Protein AF-A0AAW9QBP2-F1 (afdb_monomer_lite)

Foldseek 3Di:
DKDPLLVQLQVQLVVCCVVCVVDQLQVSNCVSCVPVFQPAIDQQDPPDLDGGCCQLLHPNVVSLCSHQPVVDDNDCCSNHDLVPDPDPVSVVVVVVSVVSVV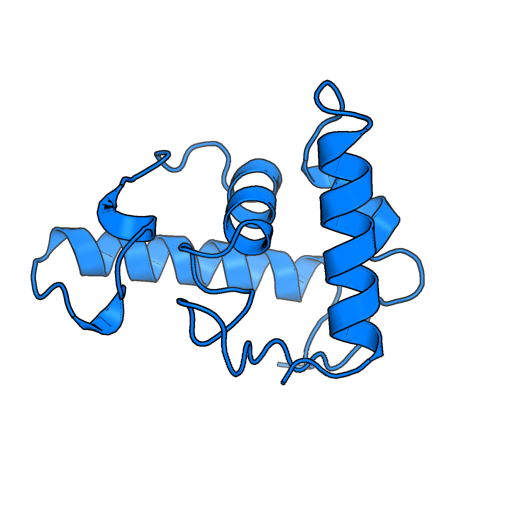SVCVVRVHDDD

Sequence (113 aa):
MADPIAQKIIDTALALRASHAGVPAIDVLDLAMQGHHGAHLNTDAYGKPWADWLDPPSPFARLLRDALAPHLPDDPYLTGDLWQVSATGTRLLLDDWDDVVRAFAARYRLWTL

Organism: NCBI:txid3119538

pLDDT: mean 82.46, std 15.13, range [46.97, 96.69]

Radius of gyration: 13.63 Å; chains: 1; bounding box: 38×32×30 Å

Structure (mmCIF, N/CA/C/O backbone):
data_AF-A0AAW9QBP2-F1
#
_entry.id   AF-A0AAW9QBP2-F1
#
loop_
_atom_site.group_PDB
_atom_site.id
_atom_site.type_symbol
_atom_site.label_atom_id
_atom_site.label_alt_id
_atom_site.label_comp_id
_atom_site.label_asym_id
_atom_site.label_entity_id
_atom_site.label_seq_id
_atom_site.pdbx_PDB_ins_code
_atom_site.Cartn_x
_atom_site.Cartn_y
_atom_site.Cartn_z
_atom_site.occupancy
_atom_site.B_iso_or_equiv
_atom_site.auth_seq_id
_atom_site.auth_comp_id
_atom_site.auth_asym_id
_atom_site.auth_atom_id
_atom_site.pdbx_PDB_model_num
ATOM 1 N N . MET A 1 1 ? 4.915 -3.881 -16.617 1.00 72.31 1 MET A N 1
ATOM 2 C CA . MET A 1 1 ? 3.526 -3.436 -16.404 1.00 72.31 1 MET A CA 1
ATOM 3 C C . MET A 1 1 ? 2.953 -4.487 -15.506 1.00 72.31 1 MET A C 1
ATOM 5 O O . MET A 1 1 ? 3.105 -5.657 -15.848 1.00 72.31 1 MET A O 1
ATOM 9 N N . ALA A 1 2 ? 2.363 -4.063 -14.394 1.00 76.50 2 ALA A N 1
ATOM 10 C CA . ALA A 1 2 ? 1.848 -4.970 -13.402 1.00 76.50 2 ALA A CA 1
ATOM 11 C C . ALA A 1 2 ? 0.890 -5.945 -14.078 1.00 76.50 2 ALA A C 1
ATOM 13 O O . ALA A 1 2 ? 0.160 -5.573 -15.009 1.00 76.50 2 ALA A O 1
ATOM 14 N N . ASP A 1 3 ? 0.923 -7.200 -13.647 1.00 88.62 3 ASP A N 1
ATOM 15 C CA . ASP A 1 3 ? -0.044 -8.150 -14.168 1.00 88.62 3 ASP A CA 1
ATOM 16 C C . ASP A 1 3 ? -1.473 -7.712 -13.769 1.00 88.62 3 ASP A C 1
ATOM 18 O O . ASP A 1 3 ? -1.657 -6.921 -12.834 1.00 88.62 3 ASP A O 1
ATOM 22 N N . PRO A 1 4 ? -2.520 -8.184 -14.469 1.00 89.50 4 PRO A N 1
ATOM 23 C CA . PRO A 1 4 ? -3.884 -7.720 -14.217 1.00 89.50 4 PRO A CA 1
ATOM 24 C C . PRO A 1 4 ? -4.380 -7.958 -12.784 1.00 89.50 4 PRO A C 1
ATOM 26 O O . PRO A 1 4 ? -5.250 -7.226 -12.311 1.00 89.50 4 PRO A O 1
ATOM 29 N N . ILE A 1 5 ? -3.856 -8.976 -12.095 1.00 90.12 5 ILE A N 1
ATOM 30 C CA . ILE A 1 5 ? -4.217 -9.281 -10.709 1.00 90.12 5 ILE A CA 1
ATOM 31 C C . ILE A 1 5 ? -3.533 -8.277 -9.786 1.00 90.12 5 ILE A C 1
ATOM 33 O O . ILE A 1 5 ? -4.214 -7.650 -8.975 1.00 90.12 5 ILE A O 1
ATOM 37 N N . ALA A 1 6 ? -2.227 -8.068 -9.953 1.00 91.69 6 ALA A N 1
ATOM 38 C CA . ALA A 1 6 ? -1.465 -7.076 -9.206 1.00 91.69 6 ALA A CA 1
ATOM 39 C C . ALA A 1 6 ? -2.075 -5.677 -9.357 1.00 91.69 6 ALA A C 1
ATOM 41 O O . ALA A 1 6 ? -2.358 -5.019 -8.357 1.00 91.69 6 ALA A O 1
ATOM 42 N N . GLN A 1 7 ? -2.385 -5.252 -10.587 1.00 92.81 7 GLN A N 1
ATOM 43 C CA . GLN A 1 7 ? -2.992 -3.943 -10.833 1.00 92.81 7 GLN A CA 1
ATOM 44 C C . GLN A 1 7 ? -4.359 -3.807 -10.147 1.00 92.81 7 GLN A C 1
ATOM 46 O O . GLN A 1 7 ? -4.633 -2.781 -9.530 1.00 92.81 7 GLN A O 1
ATOM 51 N N . LYS A 1 8 ? -5.198 -4.851 -10.179 1.00 93.38 8 LYS A N 1
ATOM 52 C CA . LYS A 1 8 ? -6.503 -4.837 -9.505 1.00 93.38 8 LYS A CA 1
ATOM 53 C C . LYS A 1 8 ? -6.370 -4.719 -7.985 1.00 93.38 8 LYS A C 1
ATOM 55 O O . LYS A 1 8 ? -7.143 -3.983 -7.370 1.00 93.38 8 LYS A O 1
ATOM 60 N N . ILE A 1 9 ? -5.422 -5.435 -7.383 1.00 94.56 9 ILE A N 1
ATOM 61 C CA . ILE A 1 9 ? -5.127 -5.350 -5.946 1.00 94.56 9 ILE A CA 1
ATOM 62 C C . ILE A 1 9 ? -4.697 -3.926 -5.594 1.00 94.56 9 ILE A C 1
ATOM 64 O O . ILE A 1 9 ? -5.258 -3.328 -4.678 1.00 94.56 9 ILE A O 1
ATOM 68 N N . ILE A 1 10 ? -3.752 -3.368 -6.355 1.00 95.19 10 ILE A N 1
ATOM 69 C CA . ILE A 1 10 ? -3.225 -2.015 -6.150 1.00 95.19 10 ILE A CA 1
ATOM 70 C C . ILE A 1 10 ? -4.350 -0.981 -6.247 1.00 95.19 10 ILE A C 1
ATOM 72 O O . ILE A 1 10 ? -4.538 -0.191 -5.324 1.00 95.19 10 ILE A O 1
ATOM 76 N N . ASP A 1 11 ? -5.149 -1.020 -7.313 1.00 95.25 11 ASP A N 1
ATOM 77 C CA . ASP A 1 11 ? -6.257 -0.082 -7.513 1.00 95.25 11 ASP A CA 1
ATOM 78 C C . ASP A 1 11 ? -7.294 -0.189 -6.387 1.00 95.25 11 ASP A C 1
ATOM 80 O O . ASP A 1 11 ? -7.773 0.826 -5.875 1.00 95.25 11 ASP A O 1
ATOM 84 N N . THR A 1 12 ? -7.603 -1.416 -5.951 1.00 95.81 12 THR A N 1
ATOM 85 C CA . THR A 1 12 ? -8.533 -1.670 -4.841 1.00 95.81 12 THR A CA 1
ATOM 86 C C . THR A 1 12 ? -7.991 -1.100 -3.533 1.00 95.81 12 THR A C 1
ATOM 88 O O . THR A 1 12 ? -8.705 -0.380 -2.836 1.00 95.81 12 THR A O 1
ATOM 91 N N . ALA A 1 13 ? -6.723 -1.360 -3.215 1.00 96.12 13 ALA A N 1
ATOM 92 C CA . ALA A 1 13 ? -6.076 -0.865 -2.006 1.00 96.12 13 ALA A CA 1
ATOM 93 C C . ALA A 1 13 ? -6.049 0.672 -1.963 1.00 96.12 13 ALA A C 1
ATOM 95 O O . ALA A 1 13 ? -6.403 1.279 -0.950 1.00 96.12 13 ALA A O 1
ATOM 96 N N . LEU A 1 14 ? -5.696 1.317 -3.080 1.00 96.06 14 LEU A N 1
ATOM 97 C CA . LEU A 1 14 ? -5.652 2.776 -3.185 1.00 96.06 14 LEU A CA 1
ATOM 98 C C . LEU A 1 14 ? -7.050 3.402 -3.088 1.00 96.06 14 LEU A C 1
ATOM 100 O O . LEU A 1 14 ? -7.228 4.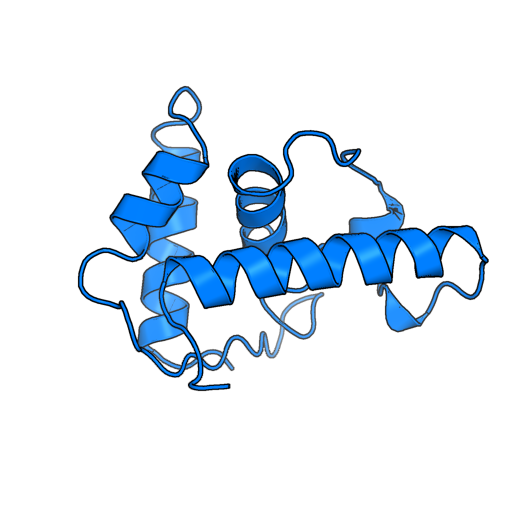396 -2.380 1.00 96.06 14 LEU A O 1
ATOM 104 N N . ALA A 1 15 ? -8.057 2.810 -3.735 1.00 95.88 15 ALA A N 1
ATOM 105 C CA . ALA A 1 15 ? -9.440 3.273 -3.643 1.00 95.88 15 ALA A CA 1
ATOM 106 C C . ALA A 1 15 ? -10.004 3.131 -2.218 1.00 95.88 15 ALA A C 1
ATOM 108 O O . ALA A 1 15 ? -10.672 4.041 -1.714 1.00 95.88 15 ALA A O 1
ATOM 109 N N . LEU A 1 16 ? -9.709 2.020 -1.538 1.00 95.69 16 LEU A N 1
ATOM 110 C CA . LEU A 1 16 ? -10.087 1.798 -0.142 1.00 95.69 16 LEU A CA 1
ATOM 111 C C . LEU A 1 16 ? -9.412 2.811 0.785 1.00 95.69 16 LEU A C 1
ATOM 113 O O . LEU A 1 16 ? -10.094 3.434 1.597 1.00 95.69 16 LEU A O 1
ATOM 117 N N . ARG A 1 17 ? -8.105 3.054 0.620 1.00 94.81 17 ARG A N 1
ATOM 118 C CA . ARG A 1 17 ? -7.372 4.049 1.416 1.00 94.81 17 ARG A CA 1
ATOM 119 C C . ARG A 1 17 ? -7.933 5.458 1.236 1.00 94.81 17 ARG A C 1
ATOM 121 O O . ARG A 1 17 ? -8.062 6.185 2.216 1.00 94.81 17 ARG A O 1
ATOM 128 N N . ALA A 1 18 ? -8.293 5.831 0.008 1.00 94.19 18 ALA A N 1
ATOM 129 C CA . ALA A 1 18 ? -8.874 7.137 -0.293 1.00 94.19 18 ALA A CA 1
ATOM 130 C C . ALA A 1 18 ? -10.284 7.315 0.298 1.00 94.19 18 ALA A C 1
ATOM 132 O O . ALA A 1 18 ? -10.616 8.391 0.788 1.00 94.19 18 ALA A O 1
ATOM 133 N N . SER A 1 19 ? -11.111 6.266 0.270 1.00 94.25 19 SER A N 1
ATOM 134 C CA . SER A 1 19 ? -12.492 6.307 0.779 1.00 94.25 19 SER A CA 1
ATOM 135 C C . SER A 1 19 ? -12.597 6.124 2.297 1.00 94.25 19 SER A C 1
ATOM 137 O O . SER A 1 19 ? -13.560 6.590 2.900 1.00 94.25 19 SER A O 1
ATOM 139 N N . HIS A 1 20 ? -11.603 5.491 2.924 1.00 91.31 20 HIS A N 1
ATOM 140 C CA . HIS A 1 20 ? -11.606 5.134 4.342 1.00 91.31 20 HIS A CA 1
ATOM 141 C C . HIS A 1 20 ? -10.302 5.561 5.033 1.00 91.31 20 HIS A C 1
ATOM 143 O O . HIS A 1 20 ? -9.618 4.756 5.662 1.00 91.31 20 HIS A O 1
ATOM 149 N N . ALA A 1 21 ? -9.954 6.849 4.949 1.00 88.31 21 ALA A N 1
ATOM 150 C CA . ALA A 1 21 ? -8.688 7.378 5.477 1.00 88.31 21 ALA A CA 1
ATOM 151 C C . ALA A 1 21 ? -8.468 7.135 6.990 1.00 88.31 21 ALA A C 1
ATOM 153 O O . ALA A 1 21 ? -7.326 7.102 7.443 1.00 88.31 21 ALA A O 1
ATOM 154 N N . GLY A 1 22 ? -9.543 6.951 7.768 1.00 89.88 22 GLY A N 1
ATOM 155 C CA . GLY A 1 22 ? -9.480 6.654 9.205 1.00 89.88 22 GLY A CA 1
ATOM 156 C C . GLY A 1 22 ? -9.271 5.177 9.560 1.00 89.88 22 GLY A C 1
ATOM 157 O O . GLY A 1 22 ? -9.101 4.862 10.735 1.00 89.88 22 GLY A O 1
ATOM 158 N N . VAL A 1 23 ? -9.303 4.270 8.579 1.00 94.19 23 VAL A N 1
ATOM 159 C CA . VAL A 1 23 ? -9.090 2.832 8.796 1.00 94.19 23 VAL A CA 1
ATOM 160 C C . VAL A 1 23 ? -7.584 2.534 8.841 1.00 94.19 23 VAL A C 1
ATOM 162 O O . VAL A 1 23 ? -6.824 3.127 8.060 1.00 94.19 23 VAL A O 1
ATOM 165 N N . PRO A 1 24 ? -7.123 1.632 9.731 1.00 95.62 24 PRO A N 1
ATOM 166 C CA . PRO A 1 24 ? -5.736 1.182 9.743 1.00 95.62 24 PRO A CA 1
ATOM 167 C C . PRO A 1 24 ? -5.279 0.690 8.364 1.00 95.62 24 PRO A C 1
ATOM 169 O O . PRO A 1 24 ? -5.977 -0.061 7.687 1.00 95.62 24 PRO A O 1
ATOM 172 N N . ALA A 1 25 ? -4.080 1.099 7.941 1.00 94.69 25 ALA A N 1
ATOM 173 C CA . ALA A 1 25 ? -3.537 0.740 6.628 1.00 94.69 25 ALA A CA 1
ATOM 174 C C . ALA A 1 25 ? -3.413 -0.782 6.433 1.00 94.69 25 ALA A C 1
ATOM 176 O O . ALA A 1 25 ? -3.601 -1.279 5.324 1.00 94.69 25 ALA A O 1
ATOM 177 N N . ILE A 1 26 ? -3.156 -1.522 7.517 1.00 96.00 26 ILE A N 1
ATOM 178 C CA . ILE A 1 26 ? -3.090 -2.985 7.486 1.00 96.00 26 ILE A CA 1
ATOM 179 C C . ILE A 1 26 ? -4.435 -3.623 7.123 1.00 96.00 26 ILE A C 1
ATOM 181 O O . ILE A 1 26 ? -4.456 -4.533 6.302 1.00 96.00 26 ILE A O 1
ATOM 185 N N . ASP A 1 27 ? -5.552 -3.091 7.626 1.00 96.69 27 ASP A N 1
ATOM 186 C CA . ASP A 1 27 ? -6.892 -3.607 7.321 1.00 96.69 27 ASP A CA 1
ATOM 187 C C . ASP A 1 27 ? -7.270 -3.330 5.857 1.00 96.69 27 ASP A C 1
ATOM 189 O O . ASP A 1 27 ? -7.912 -4.149 5.199 1.00 96.69 27 ASP A O 1
ATOM 193 N N . VAL A 1 28 ? -6.830 -2.185 5.319 1.00 96.50 28 VAL A N 1
ATOM 194 C CA . VAL A 1 28 ? -6.984 -1.849 3.895 1.00 96.50 28 VAL A CA 1
ATOM 195 C C . VAL A 1 28 ? -6.234 -2.850 3.016 1.00 96.50 28 VAL A C 1
ATOM 197 O O . VAL A 1 28 ? -6.790 -3.332 2.027 1.00 96.50 28 VAL A O 1
ATOM 200 N N . LEU A 1 29 ? -4.985 -3.172 3.368 1.00 95.12 29 LEU A N 1
ATOM 201 C CA . LEU A 1 29 ? -4.194 -4.156 2.630 1.00 95.12 29 LEU A CA 1
ATOM 202 C C . LEU A 1 29 ? -4.780 -5.564 2.748 1.00 95.12 29 LEU A C 1
ATOM 204 O O . LEU A 1 29 ? -4.879 -6.246 1.732 1.00 95.12 29 LEU A O 1
ATOM 208 N N . ASP A 1 30 ? -5.208 -5.981 3.941 1.00 95.88 30 ASP A N 1
ATOM 209 C CA . ASP A 1 30 ? -5.813 -7.298 4.156 1.00 95.88 30 ASP A CA 1
ATOM 210 C C . ASP A 1 30 ? -7.066 -7.479 3.296 1.00 95.88 30 ASP A C 1
ATOM 212 O O . ASP A 1 30 ? -7.249 -8.520 2.663 1.00 95.88 30 ASP A O 1
ATOM 216 N N . LEU A 1 31 ? -7.907 -6.444 3.223 1.00 94.81 31 LEU A N 1
ATOM 217 C CA . LEU A 1 31 ? -9.107 -6.459 2.395 1.00 94.81 31 LEU A CA 1
ATOM 218 C C . LEU A 1 31 ? -8.768 -6.499 0.898 1.00 94.81 31 LEU A C 1
ATOM 220 O O . LEU A 1 31 ? -9.384 -7.259 0.153 1.00 94.81 31 LEU A O 1
ATOM 224 N N . ALA A 1 32 ? -7.779 -5.722 0.447 1.00 94.62 32 ALA A N 1
ATOM 225 C CA . ALA A 1 32 ? -7.350 -5.722 -0.953 1.00 94.62 32 ALA A CA 1
ATOM 226 C C . ALA A 1 32 ? -6.687 -7.046 -1.3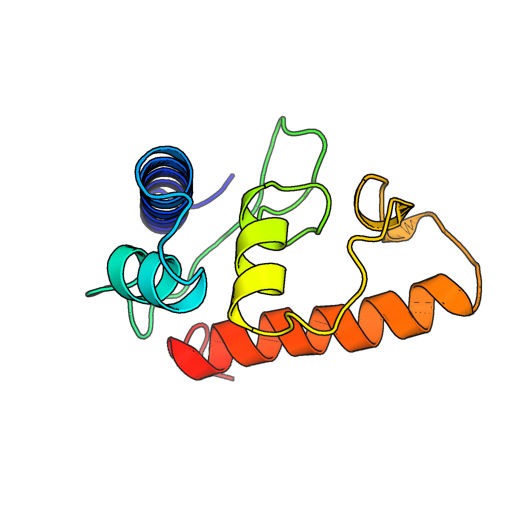78 1.00 94.62 32 ALA A C 1
ATOM 228 O O . ALA A 1 32 ? -6.814 -7.461 -2.530 1.00 94.62 32 ALA A O 1
ATOM 229 N N . MET A 1 33 ? -6.008 -7.724 -0.451 1.00 94.50 33 MET A N 1
ATOM 230 C CA . MET A 1 33 ? -5.340 -9.010 -0.671 1.00 94.50 33 MET A CA 1
ATOM 231 C C . MET A 1 33 ? -6.254 -10.222 -0.462 1.00 94.50 33 MET A C 1
ATOM 233 O O . MET A 1 33 ? -5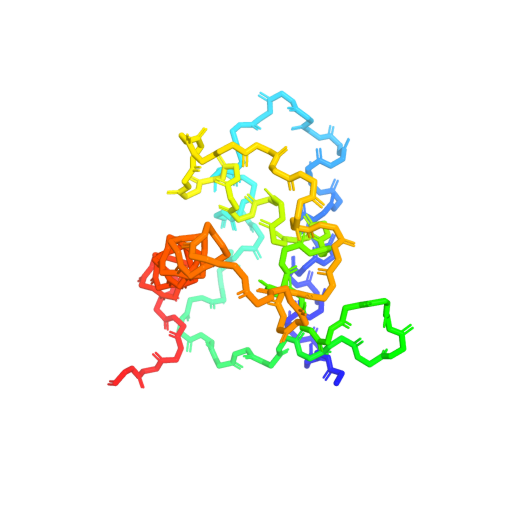.838 -11.358 -0.718 1.00 94.50 33 MET A O 1
ATOM 237 N N . GLN A 1 34 ? -7.495 -10.021 -0.014 1.00 93.69 34 GLN A N 1
ATOM 238 C CA . GLN A 1 34 ? -8.418 -11.109 0.281 1.00 93.69 34 GLN A CA 1
ATOM 239 C C . GLN A 1 34 ? -8.638 -11.998 -0.954 1.00 93.69 34 GLN A C 1
ATOM 241 O O . GLN A 1 34 ? -9.107 -11.554 -1.998 1.00 93.69 34 GLN A O 1
ATOM 246 N N . GLY A 1 35 ? -8.308 -13.287 -0.825 1.00 88.94 35 GLY A N 1
ATOM 247 C CA . GLY A 1 35 ? -8.401 -14.255 -1.926 1.00 88.94 35 GLY A CA 1
ATOM 248 C C . GLY A 1 35 ? -7.200 -14.276 -2.882 1.00 88.94 35 GLY A C 1
ATOM 249 O O . GLY A 1 35 ? -7.203 -15.063 -3.823 1.00 88.94 35 GLY A O 1
ATOM 250 N N . HIS A 1 36 ? -6.160 -13.478 -2.619 1.00 90.38 36 HIS A N 1
ATOM 251 C CA . HIS A 1 36 ? -4.932 -13.388 -3.422 1.00 90.38 36 HIS A CA 1
ATOM 252 C C . HIS A 1 36 ? -3.676 -13.891 -2.684 1.00 90.38 36 HIS A C 1
ATOM 254 O O . HIS A 1 36 ? -2.551 -13.645 -3.114 1.00 90.38 36 HIS A O 1
ATOM 260 N N . HIS A 1 37 ? -3.848 -14.618 -1.577 1.00 88.31 37 HIS A N 1
ATOM 261 C CA . HIS A 1 37 ? -2.730 -15.221 -0.849 1.00 88.31 37 HIS A CA 1
ATOM 262 C C . HIS A 1 37 ? -2.041 -16.288 -1.712 1.00 88.31 37 HIS A C 1
ATOM 264 O O . HIS A 1 37 ? -2.717 -17.097 -2.348 1.00 88.31 37 HIS A O 1
ATOM 270 N N . GLY A 1 38 ? -0.707 -16.332 -1.702 1.00 86.50 38 GLY A N 1
ATOM 271 C CA . GLY A 1 38 ? 0.054 -17.273 -2.533 1.00 86.50 38 GLY A CA 1
ATOM 272 C C . GLY A 1 38 ? 0.229 -16.836 -3.989 1.00 86.50 38 GLY A C 1
ATOM 273 O O . GLY A 1 38 ? 0.771 -17.600 -4.785 1.00 86.50 38 GLY A O 1
ATOM 274 N N . ALA A 1 39 ? -0.248 -15.645 -4.364 1.00 84.94 39 ALA A N 1
ATOM 275 C CA . ALA A 1 39 ? -0.108 -15.147 -5.723 1.00 84.94 39 ALA A CA 1
ATOM 276 C C . ALA A 1 39 ? 1.351 -14.789 -6.047 1.00 84.94 39 ALA A C 1
ATOM 278 O O . ALA A 1 39 ? 2.092 -14.268 -5.212 1.00 84.94 39 ALA A O 1
ATOM 279 N N . HIS A 1 40 ? 1.740 -15.034 -7.296 1.00 86.00 40 HIS A N 1
ATOM 280 C CA . HIS A 1 40 ? 2.950 -14.465 -7.873 1.00 86.00 40 HIS A CA 1
ATOM 281 C C . HIS A 1 40 ? 2.544 -13.175 -8.586 1.00 86.00 40 HIS A C 1
ATOM 283 O O . HIS A 1 40 ? 1.929 -13.239 -9.647 1.00 86.00 40 HIS A O 1
ATOM 289 N N . LEU A 1 41 ? 2.839 -12.028 -7.976 1.00 86.12 41 LEU A N 1
ATOM 290 C CA . LEU A 1 41 ? 2.482 -10.715 -8.512 1.00 86.12 41 LEU A CA 1
ATOM 291 C C . LEU A 1 41 ? 3.692 -10.101 -9.219 1.00 86.12 41 LEU A C 1
ATOM 293 O O . LEU A 1 41 ? 4.780 -10.068 -8.648 1.00 86.12 41 LEU A O 1
ATOM 297 N N . ASN A 1 42 ? 3.506 -9.625 -10.446 1.00 88.56 42 ASN A N 1
ATOM 298 C CA . ASN A 1 42 ? 4.401 -8.670 -11.088 1.00 88.56 42 ASN A CA 1
ATOM 299 C C . ASN A 1 42 ? 3.857 -7.262 -10.809 1.00 88.56 42 ASN A C 1
ATOM 301 O O . ASN A 1 42 ? 2.716 -6.955 -11.160 1.00 88.56 42 ASN A O 1
ATOM 305 N N . THR A 1 43 ? 4.682 -6.413 -10.201 1.00 89.50 43 THR A N 1
ATOM 306 C CA . THR A 1 43 ? 4.354 -5.046 -9.778 1.00 89.50 43 THR A CA 1
ATOM 307 C C . THR A 1 43 ? 5.043 -3.958 -10.616 1.00 89.50 43 THR A C 1
ATOM 309 O O . THR A 1 43 ? 4.932 -2.777 -10.290 1.00 89.50 43 THR A O 1
ATOM 312 N N . ASP A 1 44 ? 5.643 -4.308 -11.757 1.00 90.88 44 ASP A N 1
ATOM 313 C CA . ASP A 1 44 ? 6.326 -3.389 -12.676 1.00 90.88 44 ASP A CA 1
ATOM 314 C C . ASP A 1 44 ? 5.413 -2.228 -13.122 1.00 90.88 44 ASP A C 1
ATOM 316 O O . ASP A 1 44 ? 4.365 -2.425 -13.742 1.00 90.88 44 ASP A O 1
ATOM 320 N N . ALA A 1 45 ? 5.841 -0.984 -12.976 1.00 86.62 45 ALA A N 1
ATOM 321 C CA . ALA A 1 45 ? 5.028 0.204 -13.228 1.00 86.62 45 ALA A CA 1
ATOM 322 C C . ALA A 1 45 ? 5.435 0.974 -14.504 1.00 86.62 45 ALA A C 1
ATOM 324 O O . ALA A 1 45 ? 5.748 2.162 -14.469 1.00 86.62 45 ALA A O 1
ATOM 325 N N . TYR A 1 46 ? 5.394 0.329 -15.679 1.00 85.12 46 TYR A N 1
ATOM 326 C CA . TYR A 1 46 ? 5.757 0.998 -16.944 1.00 85.12 46 TYR A CA 1
ATOM 327 C C . TYR A 1 46 ? 4.949 2.281 -17.204 1.00 85.12 46 TYR A C 1
ATOM 329 O O . TYR A 1 46 ? 3.720 2.292 -17.134 1.00 85.12 46 TYR A O 1
ATOM 337 N N . GLY A 1 47 ? 5.657 3.357 -17.561 1.00 82.25 47 GLY A N 1
ATOM 338 C CA . GLY A 1 47 ? 5.061 4.666 -17.843 1.00 82.25 47 GLY A CA 1
ATOM 339 C C . GLY A 1 47 ? 4.699 5.477 -16.596 1.00 82.25 47 GLY A C 1
ATOM 340 O O . GLY A 1 47 ? 4.072 6.530 -16.722 1.00 82.25 47 GLY A O 1
ATOM 341 N N . LYS A 1 48 ? 5.071 5.009 -15.400 1.00 85.12 48 LYS A N 1
ATOM 342 C CA . LYS A 1 48 ? 4.999 5.788 -14.162 1.00 85.12 48 LYS A CA 1
ATOM 343 C C . LYS A 1 48 ? 6.351 6.446 -13.852 1.00 85.12 48 LYS A C 1
ATOM 345 O O . LYS A 1 48 ? 7.369 6.040 -14.407 1.00 85.12 48 LYS A O 1
ATOM 350 N N . PRO A 1 49 ? 6.373 7.462 -12.969 1.00 81.38 49 PRO A N 1
ATOM 351 C CA . PRO A 1 49 ? 7.616 8.025 -12.435 1.00 81.38 49 PRO A CA 1
ATOM 352 C C . PRO A 1 49 ? 8.453 7.038 -11.599 1.00 81.38 49 PRO A C 1
ATOM 354 O O . PRO A 1 49 ? 9.588 7.352 -11.267 1.00 81.38 49 PRO A O 1
ATOM 357 N N . TRP A 1 50 ? 7.888 5.882 -11.246 1.00 83.50 50 TRP A N 1
ATOM 358 C CA . TRP A 1 50 ? 8.514 4.795 -10.495 1.00 83.50 50 TRP A CA 1
ATOM 359 C C . TRP A 1 50 ? 8.600 3.530 -11.357 1.00 83.50 50 TRP A C 1
ATOM 361 O O . TRP A 1 50 ? 7.792 3.363 -12.274 1.00 83.50 50 TRP A O 1
ATOM 371 N N . ALA A 1 51 ? 9.579 2.661 -11.091 1.00 84.94 51 ALA A N 1
ATOM 372 C CA . ALA A 1 51 ? 9.812 1.458 -11.891 1.00 84.94 51 ALA A CA 1
ATOM 373 C C . ALA A 1 51 ? 8.913 0.295 -11.452 1.00 84.94 51 ALA A C 1
ATOM 375 O O . ALA A 1 51 ? 8.478 -0.484 -12.300 1.00 84.94 51 ALA A O 1
ATOM 376 N N . ASP A 1 52 ? 8.573 0.234 -10.166 1.00 89.00 52 ASP A N 1
ATOM 377 C CA . ASP A 1 52 ? 7.720 -0.776 -9.550 1.00 89.00 52 ASP A CA 1
ATOM 378 C C . ASP A 1 52 ? 6.733 -0.134 -8.552 1.00 89.00 52 ASP A C 1
ATOM 380 O O . ASP A 1 52 ? 7.015 0.882 -7.920 1.00 89.00 52 ASP A O 1
ATOM 384 N N . TRP A 1 53 ? 5.532 -0.694 -8.411 1.00 89.94 53 TRP A N 1
ATOM 385 C CA . TRP A 1 53 ? 4.541 -0.253 -7.420 1.00 89.94 53 TRP A CA 1
ATOM 386 C C . TRP A 1 53 ? 4.951 -0.516 -5.963 1.00 89.94 53 TRP A C 1
ATOM 388 O O . TRP A 1 53 ? 4.293 -0.038 -5.044 1.00 89.94 53 TRP A O 1
ATOM 398 N N . LEU A 1 54 ? 6.010 -1.277 -5.736 1.00 89.75 54 LEU A N 1
ATOM 399 C CA . LEU A 1 54 ? 6.668 -1.456 -4.451 1.00 89.75 54 LEU A CA 1
ATOM 400 C C . LEU A 1 54 ? 7.789 -0.437 -4.250 1.00 89.75 54 LEU A C 1
ATOM 402 O O . LEU A 1 54 ? 8.338 -0.373 -3.158 1.00 89.75 54 LEU A O 1
ATOM 406 N N . ASP A 1 55 ? 8.111 0.392 -5.244 1.00 85.12 55 ASP A N 1
ATOM 407 C CA . ASP A 1 55 ? 9.062 1.476 -5.048 1.00 85.12 55 ASP A CA 1
ATOM 408 C C . ASP A 1 55 ? 8.396 2.583 -4.213 1.00 85.12 55 ASP A C 1
ATOM 410 O O . ASP A 1 55 ? 7.282 3.013 -4.540 1.00 85.12 55 ASP A O 1
ATOM 414 N N . PRO A 1 56 ? 9.063 3.108 -3.176 1.00 81.25 56 PRO A N 1
ATOM 415 C CA . PRO A 1 56 ? 8.551 4.164 -2.305 1.00 81.25 56 PRO A CA 1
ATOM 416 C C . PRO A 1 56 ? 8.011 5.455 -2.936 1.00 81.25 56 PRO A C 1
ATOM 418 O O . PRO A 1 56 ? 7.135 6.056 -2.306 1.00 81.25 56 PRO A O 1
ATOM 421 N N . PRO A 1 57 ? 8.390 5.871 -4.166 1.00 79.69 57 PRO A N 1
ATOM 422 C CA . PRO A 1 57 ? 7.694 6.983 -4.824 1.00 79.69 57 PRO A CA 1
ATOM 423 C C . PRO A 1 57 ? 6.244 6.655 -5.190 1.00 79.69 57 PRO A C 1
ATOM 425 O O . PRO A 1 57 ? 5.455 7.55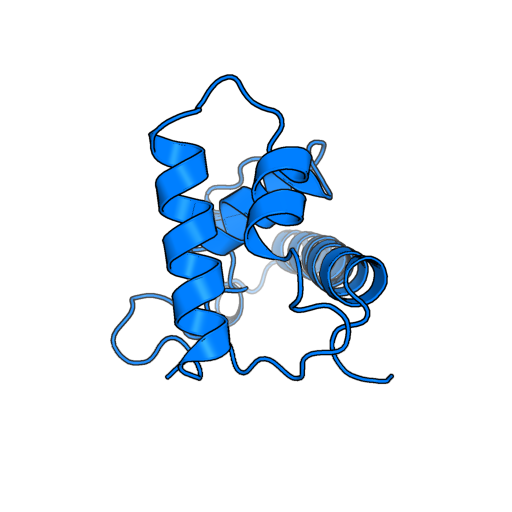9 -5.478 1.00 79.69 57 PRO A O 1
ATOM 428 N N . SER A 1 58 ? 5.866 5.378 -5.186 1.00 87.06 58 SER A N 1
ATOM 429 C CA . SER A 1 58 ? 4.511 4.954 -5.488 1.00 87.06 58 SER A CA 1
ATOM 430 C C . SER A 1 58 ? 3.568 5.133 -4.282 1.00 87.06 58 SER A C 1
ATOM 432 O O . SER A 1 58 ? 3.928 4.912 -3.121 1.00 87.06 58 SER A O 1
ATOM 434 N N . PRO A 1 59 ? 2.290 5.466 -4.527 1.00 90.44 59 PRO A N 1
ATOM 435 C CA . PRO A 1 59 ? 1.303 5.568 -3.454 1.00 90.44 59 PRO A CA 1
ATOM 436 C C . PRO A 1 59 ? 0.995 4.207 -2.810 1.00 90.44 59 PRO A C 1
ATOM 438 O O . PRO A 1 59 ? 0.540 4.162 -1.668 1.00 90.44 59 PRO A O 1
ATOM 441 N N . PHE A 1 60 ? 1.241 3.103 -3.524 1.00 92.81 60 PHE A N 1
ATOM 442 C CA . PHE A 1 60 ? 1.061 1.759 -2.985 1.00 92.81 60 PHE A CA 1
ATOM 443 C C . PHE A 1 60 ? 2.164 1.419 -1.981 1.00 92.81 60 PHE A C 1
ATOM 445 O O . PHE A 1 60 ? 1.855 0.986 -0.874 1.00 92.81 60 PHE A O 1
ATOM 452 N N . ALA A 1 61 ? 3.423 1.736 -2.282 1.00 90.12 61 ALA A N 1
ATOM 453 C CA . ALA A 1 61 ? 4.513 1.623 -1.320 1.00 90.12 61 ALA A CA 1
ATOM 454 C C . ALA A 1 61 ? 4.268 2.465 -0.057 1.00 90.12 61 ALA A C 1
ATOM 456 O O . ALA A 1 61 ? 4.439 1.977 1.059 1.00 90.12 61 ALA A O 1
ATOM 457 N N . ARG A 1 62 ? 3.742 3.689 -0.180 1.00 89.06 62 ARG A N 1
ATOM 458 C CA . ARG A 1 62 ? 3.361 4.473 1.009 1.00 89.06 62 ARG A CA 1
ATOM 459 C C . ARG A 1 62 ? 2.322 3.757 1.880 1.00 89.06 62 ARG A C 1
ATOM 461 O O . ARG A 1 62 ? 2.436 3.777 3.104 1.00 89.06 62 ARG A O 1
ATOM 468 N N . LEU A 1 63 ? 1.347 3.086 1.266 1.00 92.56 63 LEU A N 1
ATOM 469 C CA . LEU A 1 63 ? 0.376 2.263 1.989 1.00 92.56 63 LEU A CA 1
ATOM 470 C C . LEU A 1 63 ? 1.037 1.050 2.669 1.00 92.56 63 LEU A C 1
ATOM 472 O O . LEU A 1 63 ? 0.696 0.742 3.810 1.00 92.56 63 LEU A O 1
ATOM 476 N N . LEU A 1 64 ? 1.993 0.386 2.009 1.00 93.19 64 LEU A N 1
ATOM 477 C CA . LEU A 1 64 ? 2.765 -0.715 2.600 1.00 93.19 64 LEU A CA 1
ATOM 478 C C . LEU A 1 64 ? 3.556 -0.255 3.825 1.00 93.19 64 LEU A C 1
ATOM 480 O O . LEU A 1 64 ? 3.488 -0.901 4.871 1.00 93.19 64 LEU A O 1
ATOM 484 N N . ARG A 1 65 ? 4.236 0.893 3.727 1.00 91.19 65 ARG A N 1
ATOM 485 C CA . ARG A 1 65 ? 4.940 1.524 4.850 1.00 91.19 65 ARG A CA 1
ATOM 486 C C . ARG A 1 65 ? 3.994 1.766 6.023 1.00 91.19 65 ARG A C 1
ATOM 488 O O . ARG A 1 65 ? 4.264 1.304 7.126 1.00 91.19 65 ARG A O 1
ATOM 495 N N . ASP A 1 66 ? 2.870 2.443 5.779 1.00 91.31 66 ASP A N 1
ATOM 496 C CA . ASP A 1 66 ? 1.877 2.765 6.812 1.00 91.31 66 ASP A CA 1
ATOM 497 C C . ASP A 1 66 ? 1.359 1.507 7.530 1.00 91.31 66 ASP A C 1
ATOM 499 O O . ASP A 1 66 ? 1.024 1.556 8.713 1.00 91.31 66 ASP A O 1
ATOM 503 N N . ALA A 1 67 ? 1.258 0.388 6.812 1.00 94.12 67 ALA A N 1
ATOM 504 C CA . ALA A 1 67 ? 0.707 -0.854 7.332 1.00 94.12 67 ALA A CA 1
ATOM 505 C C . ALA A 1 67 ? 1.728 -1.735 8.060 1.00 94.12 67 ALA A C 1
ATOM 507 O O . ALA A 1 67 ? 1.388 -2.358 9.065 1.00 94.12 67 ALA A O 1
ATOM 508 N N . LEU A 1 68 ? 2.950 -1.832 7.537 1.00 93.44 68 LEU A N 1
ATOM 509 C CA . LEU A 1 68 ? 3.933 -2.839 7.948 1.00 93.44 68 LEU A CA 1
ATOM 510 C C . LEU A 1 68 ? 5.127 -2.236 8.687 1.00 93.44 68 LEU A C 1
ATOM 512 O O . LEU A 1 68 ? 5.780 -2.931 9.460 1.00 93.44 68 LEU A O 1
ATOM 516 N N . ALA A 1 69 ? 5.384 -0.944 8.502 1.00 90.06 69 ALA A N 1
ATOM 517 C CA . ALA A 1 69 ? 6.475 -0.237 9.151 1.00 90.06 69 ALA A CA 1
ATOM 518 C C . ALA A 1 69 ? 6.089 1.218 9.491 1.00 90.06 69 ALA A C 1
ATOM 520 O O . ALA A 1 69 ? 6.759 2.160 9.066 1.00 90.06 69 ALA A O 1
ATOM 521 N N . PRO A 1 70 ? 5.033 1.437 10.305 1.00 88.19 70 PRO A N 1
ATOM 522 C CA . PRO A 1 70 ? 4.537 2.780 10.635 1.00 88.19 70 PRO A CA 1
ATOM 523 C C . PRO A 1 70 ? 5.536 3.638 11.428 1.00 88.19 70 PRO A C 1
ATOM 525 O O . PRO A 1 70 ? 5.314 4.831 11.617 1.00 88.19 70 PRO A O 1
ATOM 528 N N . HIS A 1 71 ? 6.616 3.028 11.924 1.00 83.25 71 HIS A N 1
ATOM 529 C CA . HIS A 1 71 ? 7.710 3.702 12.616 1.00 83.25 71 HIS A CA 1
ATOM 530 C C . HIS A 1 71 ? 8.723 4.337 11.653 1.00 83.25 71 HIS A C 1
ATOM 532 O O . HIS A 1 71 ? 9.491 5.198 12.082 1.00 83.25 71 HIS A O 1
ATOM 538 N N . LEU A 1 72 ? 8.738 3.930 10.378 1.00 81.06 72 LEU A N 1
ATOM 539 C CA . LEU A 1 72 ? 9.630 4.515 9.387 1.00 81.06 72 LEU A CA 1
ATOM 540 C C . LEU A 1 72 ? 9.173 5.938 9.054 1.00 81.06 72 LEU A C 1
ATOM 54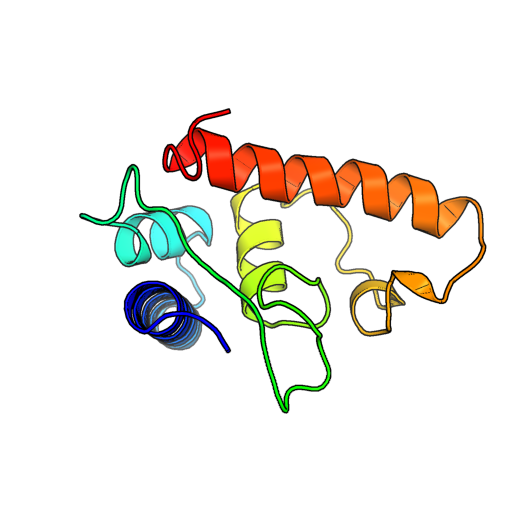2 O O . LEU A 1 72 ? 7.971 6.170 8.869 1.00 81.06 72 LEU A O 1
ATOM 546 N N . PRO A 1 73 ? 10.102 6.903 8.963 1.00 72.88 73 PRO A N 1
ATOM 547 C CA . PRO A 1 73 ? 9.763 8.271 8.609 1.00 72.88 73 PRO A CA 1
ATOM 548 C C . PRO A 1 73 ? 9.091 8.331 7.234 1.00 72.88 73 PRO A C 1
ATOM 550 O O . PRO A 1 73 ? 9.326 7.500 6.357 1.00 72.88 73 PRO A O 1
ATOM 553 N N . ASP A 1 74 ? 8.223 9.325 7.055 1.00 69.12 74 ASP A N 1
ATOM 554 C CA . ASP A 1 74 ? 7.664 9.666 5.744 1.00 69.12 74 ASP A CA 1
ATOM 555 C C . ASP A 1 74 ? 8.742 10.460 4.997 1.00 69.12 74 ASP A C 1
ATOM 557 O O . ASP A 1 74 ? 8.733 11.691 4.975 1.00 69.12 74 ASP A O 1
ATOM 561 N N . ASP A 1 75 ? 9.789 9.755 4.571 1.00 60.94 75 ASP A N 1
ATOM 562 C CA . ASP A 1 75 ? 11.016 10.385 4.106 1.00 60.94 75 ASP A CA 1
ATOM 563 C C . ASP A 1 75 ? 10.842 10.911 2.667 1.00 60.94 75 ASP A C 1
ATOM 565 O O . ASP A 1 75 ? 10.486 10.139 1.775 1.00 60.94 75 ASP A O 1
ATOM 569 N N . PRO A 1 76 ? 11.112 12.200 2.382 1.00 48.16 76 PRO A N 1
ATOM 570 C CA . PRO A 1 76 ? 11.114 12.725 1.019 1.00 48.16 76 PRO A CA 1
ATOM 571 C C . PRO A 1 76 ? 12.108 12.023 0.076 1.00 48.16 76 PRO A C 1
ATOM 573 O O . PRO A 1 76 ? 11.916 12.105 -1.136 1.00 48.16 76 PRO A O 1
ATOM 576 N N . TYR A 1 77 ? 13.128 11.302 0.559 1.00 50.50 77 TYR A N 1
ATOM 577 C CA . TYR A 1 77 ? 13.996 10.475 -0.297 1.00 50.50 77 TYR A CA 1
ATOM 578 C C . TYR A 1 77 ? 13.255 9.301 -0.945 1.00 50.50 77 TYR A C 1
ATOM 580 O O . TYR A 1 77 ? 13.663 8.841 -2.008 1.00 50.50 77 TYR A O 1
ATOM 588 N N . LEU A 1 78 ? 12.112 8.897 -0.383 1.00 53.38 78 LEU A N 1
ATOM 589 C CA . LEU A 1 78 ? 11.181 7.969 -1.013 1.00 53.38 78 LEU A CA 1
ATOM 590 C C . LEU A 1 78 ? 10.449 8.602 -2.204 1.00 53.38 78 LEU A C 1
ATOM 592 O O . LEU A 1 78 ? 9.748 7.897 -2.896 1.00 53.38 78 LEU A O 1
ATOM 596 N N . THR A 1 79 ? 10.571 9.905 -2.483 1.00 48.69 79 THR A N 1
ATOM 597 C CA . THR A 1 79 ? 9.923 10.543 -3.651 1.00 48.69 79 THR A CA 1
ATOM 598 C C . THR A 1 79 ? 10.831 10.649 -4.884 1.00 48.69 79 THR A C 1
ATOM 600 O O . THR A 1 79 ? 10.367 11.059 -5.948 1.00 48.69 79 THR A O 1
ATOM 603 N N . GLY A 1 80 ? 12.108 10.270 -4.757 1.00 50.91 80 GLY A N 1
ATOM 604 C CA . GLY A 1 80 ? 13.082 10.186 -5.848 1.00 50.91 80 GLY A CA 1
ATOM 605 C C . GLY A 1 80 ? 13.465 8.742 -6.182 1.00 50.91 80 GLY A C 1
ATOM 606 O O . GLY A 1 80 ? 13.059 7.805 -5.501 1.00 50.91 80 GLY A O 1
ATOM 607 N N . ASP A 1 81 ? 14.258 8.560 -7.239 1.00 54.69 81 ASP A N 1
ATOM 608 C CA . ASP A 1 81 ? 14.838 7.260 -7.585 1.00 54.69 81 ASP A CA 1
ATOM 609 C C . ASP A 1 81 ? 15.798 6.816 -6.467 1.00 54.69 81 ASP A C 1
ATOM 611 O O . ASP A 1 81 ? 16.904 7.352 -6.331 1.00 54.69 81 ASP A O 1
ATOM 615 N N . LEU A 1 82 ? 15.359 5.858 -5.644 1.00 54.72 82 LEU A N 1
ATOM 616 C CA . LEU A 1 82 ? 16.135 5.313 -4.525 1.00 54.72 82 LEU A CA 1
ATOM 617 C C . LEU A 1 82 ? 17.502 4.774 -4.953 1.00 54.72 82 LEU A C 1
ATOM 619 O O . LEU A 1 82 ? 18.439 4.751 -4.154 1.00 54.72 82 LEU A O 1
ATOM 623 N N . TRP A 1 83 ? 17.641 4.395 -6.222 1.00 54.25 83 TRP A N 1
ATOM 624 C CA . TRP A 1 83 ? 18.866 3.838 -6.779 1.00 54.25 83 TRP A CA 1
ATOM 625 C C . TRP A 1 83 ? 19.897 4.907 -7.174 1.00 54.25 83 TRP A C 1
ATOM 627 O O . TRP A 1 83 ? 21.043 4.565 -7.467 1.00 54.25 83 TRP A O 1
ATOM 637 N N . GLN A 1 84 ? 19.536 6.199 -7.154 1.00 50.44 84 GLN A N 1
ATOM 638 C CA . GLN A 1 84 ? 20.427 7.307 -7.535 1.00 50.44 84 GLN A CA 1
ATOM 639 C C . GLN A 1 84 ? 21.084 8.042 -6.357 1.00 50.44 84 GLN A C 1
ATOM 641 O O . GLN A 1 84 ? 22.010 8.829 -6.572 1.00 50.44 84 GLN A O 1
ATOM 646 N N . VAL A 1 85 ? 20.663 7.809 -5.110 1.00 49.97 85 VAL A N 1
ATOM 647 C CA . VAL A 1 85 ? 21.147 8.589 -3.957 1.00 49.97 85 VAL A CA 1
ATOM 648 C C . VAL A 1 85 ? 22.274 7.846 -3.228 1.00 49.97 85 VAL A C 1
ATOM 650 O O . VAL A 1 85 ? 22.041 6.950 -2.425 1.00 49.97 85 VAL A O 1
ATOM 653 N N . SER A 1 86 ? 23.524 8.241 -3.480 1.00 47.31 86 SER A N 1
ATOM 654 C CA . SER A 1 86 ? 24.760 7.562 -3.045 1.00 47.31 86 SER A CA 1
ATOM 655 C C . SER A 1 86 ? 25.217 7.811 -1.592 1.00 47.31 86 SER A C 1
ATOM 657 O O . SER A 1 86 ? 26.413 7.738 -1.302 1.00 47.31 86 SER A O 1
ATOM 659 N N . ALA A 1 87 ? 24.314 8.094 -0.649 1.00 54.00 87 ALA A N 1
ATOM 660 C CA . ALA A 1 87 ? 24.689 8.379 0.741 1.00 54.00 87 ALA A CA 1
ATOM 661 C C . ALA A 1 87 ? 24.388 7.209 1.690 1.00 54.00 87 ALA A C 1
ATOM 663 O O . ALA A 1 87 ? 23.409 6.488 1.534 1.00 54.00 87 ALA A O 1
ATOM 664 N N . THR A 1 88 ? 25.203 7.065 2.737 1.00 52.38 88 THR A N 1
ATOM 665 C CA . THR A 1 88 ? 25.057 6.073 3.820 1.00 52.38 88 THR A CA 1
ATOM 666 C C . THR A 1 88 ? 23.653 6.053 4.452 1.00 52.38 88 THR A C 1
ATOM 668 O O . THR A 1 88 ? 23.230 5.013 4.943 1.00 52.38 88 THR A O 1
ATOM 671 N N . GLY A 1 89 ? 22.913 7.171 4.398 1.00 52.66 89 GLY A N 1
ATOM 672 C CA . GLY A 1 89 ? 21.512 7.255 4.832 1.00 52.66 89 GLY A CA 1
ATOM 673 C C . GLY A 1 89 ? 20.526 6.511 3.921 1.00 52.66 89 GLY A C 1
ATOM 674 O O . GLY A 1 89 ? 19.607 5.877 4.423 1.00 52.66 89 GLY A O 1
ATOM 675 N N . THR A 1 90 ? 20.752 6.493 2.603 1.00 57.25 90 THR A N 1
ATOM 676 C CA . THR A 1 90 ? 19.916 5.759 1.637 1.00 57.25 90 THR A CA 1
ATOM 677 C C . THR A 1 90 ? 20.034 4.249 1.814 1.00 57.25 90 THR A C 1
ATOM 679 O O . THR A 1 90 ? 19.074 3.526 1.597 1.00 57.25 90 THR A O 1
ATOM 682 N N . ARG A 1 91 ? 21.209 3.750 2.219 1.00 56.53 91 ARG A N 1
ATOM 683 C CA . ARG A 1 91 ? 21.429 2.307 2.394 1.00 56.53 91 ARG A CA 1
ATOM 684 C C . ARG A 1 91 ? 20.658 1.742 3.588 1.00 56.53 91 ARG A C 1
ATOM 686 O O . ARG A 1 91 ? 20.066 0.685 3.453 1.00 56.53 91 ARG A O 1
ATOM 693 N N . LEU A 1 92 ? 20.615 2.480 4.700 1.00 54.56 92 LEU A N 1
ATOM 694 C CA . LEU A 1 92 ? 19.758 2.141 5.842 1.00 54.56 92 LEU A CA 1
ATOM 695 C C . LEU A 1 92 ? 18.274 2.162 5.443 1.00 54.56 92 LEU A C 1
ATOM 697 O O . LEU A 1 92 ? 17.555 1.228 5.760 1.00 54.56 92 LEU A O 1
ATOM 701 N N . LEU A 1 93 ? 17.848 3.161 4.657 1.00 66.75 93 LEU A N 1
ATOM 702 C CA . LEU A 1 93 ? 16.481 3.230 4.123 1.00 66.75 93 LEU A CA 1
ATOM 703 C C . LEU A 1 93 ? 16.145 2.076 3.162 1.00 66.75 93 LEU A C 1
ATOM 705 O O . LEU A 1 93 ? 15.002 1.635 3.136 1.00 66.75 93 LEU A O 1
ATOM 709 N N . LEU A 1 94 ? 17.110 1.596 2.373 1.00 68.94 94 LEU A N 1
ATOM 710 C CA . LEU A 1 94 ? 16.936 0.442 1.484 1.00 68.94 94 LEU A CA 1
ATOM 711 C C . LEU A 1 94 ? 16.814 -0.863 2.273 1.00 68.94 94 LEU A C 1
ATOM 713 O O . LEU A 1 94 ? 15.934 -1.656 1.964 1.00 68.94 94 LEU A O 1
ATOM 717 N N . ASP A 1 95 ? 17.648 -1.061 3.296 1.00 73.25 95 ASP A N 1
ATOM 718 C CA . ASP A 1 95 ? 17.565 -2.240 4.165 1.00 73.25 95 ASP A CA 1
ATOM 719 C C . ASP A 1 95 ? 16.221 -2.252 4.927 1.00 73.25 95 ASP A C 1
ATOM 721 O O . ASP A 1 95 ? 15.522 -3.267 4.943 1.00 73.25 95 ASP A O 1
ATOM 725 N N . ASP A 1 96 ? 15.802 -1.099 5.466 1.00 81.06 96 ASP A N 1
ATOM 726 C CA . ASP A 1 96 ? 14.499 -0.934 6.121 1.00 81.06 96 ASP A CA 1
ATOM 727 C C . ASP A 1 96 ? 13.331 -1.157 5.140 1.00 81.06 96 ASP A C 1
ATOM 729 O O . ASP A 1 96 ? 12.302 -1.729 5.505 1.00 81.06 96 ASP A O 1
ATOM 733 N N . TRP A 1 97 ? 13.467 -0.719 3.881 1.00 85.69 97 TRP A N 1
ATOM 734 C CA . TRP A 1 97 ? 12.442 -0.906 2.852 1.00 85.69 97 TRP A CA 1
ATOM 735 C C . TRP A 1 97 ? 12.328 -2.358 2.384 1.00 85.69 97 TRP A C 1
ATOM 737 O O . TRP A 1 97 ? 11.217 -2.874 2.234 1.00 85.69 97 TRP A O 1
ATOM 747 N N . ASP A 1 98 ? 13.457 -3.042 2.212 1.00 86.31 98 ASP A N 1
ATOM 748 C CA . ASP A 1 98 ? 13.495 -4.475 1.927 1.00 86.31 98 ASP A CA 1
ATOM 749 C C . ASP A 1 98 ? 12.754 -5.262 3.014 1.00 86.31 98 ASP A C 1
ATOM 751 O O . ASP A 1 98 ? 12.023 -6.206 2.700 1.00 86.31 98 ASP A O 1
ATOM 755 N N . ASP A 1 99 ? 12.861 -4.853 4.280 1.00 88.88 99 ASP A N 1
ATOM 756 C CA . ASP A 1 99 ? 12.101 -5.451 5.378 1.00 88.88 99 ASP A CA 1
ATOM 757 C C . ASP A 1 99 ? 10.588 -5.207 5.253 1.00 88.88 99 ASP A C 1
ATOM 759 O O . ASP A 1 99 ? 9.801 -6.121 5.522 1.00 88.88 99 ASP A O 1
ATOM 763 N N . VAL A 1 100 ? 10.150 -4.040 4.760 1.00 90.50 100 VAL A N 1
ATOM 764 C CA . VAL A 1 100 ? 8.730 -3.787 4.437 1.00 90.50 100 VAL A CA 1
ATOM 765 C C . VAL A 1 100 ? 8.243 -4.735 3.343 1.00 90.50 100 VAL A C 1
ATOM 767 O O . VAL A 1 100 ? 7.195 -5.373 3.495 1.00 90.50 100 VAL A O 1
ATOM 770 N N . VAL A 1 101 ? 9.002 -4.871 2.253 1.00 90.88 101 VAL A N 1
ATOM 771 C CA . VAL A 1 101 ? 8.649 -5.750 1.128 1.00 90.88 101 VAL A CA 1
ATOM 772 C C . VAL A 1 101 ? 8.652 -7.218 1.562 1.00 90.88 101 VAL A C 1
ATOM 774 O O . VAL A 1 101 ? 7.739 -7.970 1.212 1.00 90.88 101 VAL A O 1
ATOM 777 N N . ARG A 1 102 ? 9.611 -7.637 2.394 1.00 90.75 102 ARG A N 1
ATOM 778 C CA . ARG A 1 102 ? 9.649 -8.986 2.979 1.00 90.75 102 ARG A CA 1
ATOM 779 C C . ARG A 1 102 ? 8.474 -9.238 3.910 1.00 90.75 102 ARG A C 1
ATOM 781 O O . ARG A 1 102 ? 7.882 -10.312 3.841 1.00 90.75 102 ARG A O 1
ATOM 788 N N . ALA A 1 103 ? 8.102 -8.274 4.751 1.00 92.75 103 ALA A N 1
ATOM 789 C CA . ALA A 1 103 ? 6.933 -8.387 5.619 1.00 92.75 103 ALA A CA 1
ATOM 790 C C . ALA A 1 103 ? 5.639 -8.514 4.800 1.00 92.75 103 ALA A C 1
ATOM 792 O O . ALA A 1 103 ? 4.779 -9.336 5.126 1.00 92.75 103 ALA A O 1
ATOM 793 N N . PHE A 1 104 ? 5.527 -7.760 3.703 1.00 92.88 104 PHE A N 1
ATOM 794 C CA . PHE A 1 104 ? 4.418 -7.848 2.757 1.00 92.88 104 PHE A CA 1
ATOM 795 C C . PHE A 1 104 ? 4.347 -9.237 2.110 1.00 92.88 104 PHE A C 1
ATOM 797 O O . PHE A 1 104 ? 3.313 -9.908 2.186 1.00 92.88 104 PHE A O 1
ATOM 804 N N . ALA A 1 105 ? 5.466 -9.705 1.552 1.00 92.19 105 ALA A N 1
ATOM 805 C CA . ALA A 1 105 ? 5.561 -11.018 0.930 1.00 92.19 105 ALA A CA 1
ATOM 806 C C . ALA A 1 105 ? 5.254 -12.145 1.926 1.00 92.19 105 ALA A C 1
ATOM 808 O O . ALA A 1 105 ? 4.450 -13.030 1.635 1.00 92.19 105 ALA A O 1
ATOM 809 N N . ALA A 1 106 ? 5.803 -12.079 3.140 1.00 93.06 106 ALA A N 1
ATOM 810 C CA . ALA A 1 106 ? 5.569 -13.068 4.185 1.00 93.06 106 ALA A CA 1
ATOM 811 C C . ALA A 1 106 ? 4.097 -13.116 4.624 1.00 93.06 106 ALA A C 1
ATOM 813 O O . ALA A 1 106 ? 3.523 -14.204 4.730 1.00 93.06 106 ALA A O 1
ATOM 814 N N . ARG A 1 107 ? 3.459 -11.956 4.844 1.00 94.19 107 ARG A N 1
ATOM 815 C CA . ARG A 1 107 ? 2.063 -11.872 5.306 1.00 94.19 107 ARG A CA 1
ATOM 816 C C . ARG A 1 107 ? 1.095 -12.533 4.328 1.00 94.19 107 ARG A C 1
ATOM 818 O O . ARG A 1 107 ? 0.231 -13.304 4.749 1.00 94.19 107 ARG A O 1
ATOM 825 N N . TYR A 1 108 ? 1.257 -12.266 3.035 1.00 93.19 108 TYR A N 1
ATOM 826 C CA . TYR A 1 108 ? 0.352 -12.770 1.998 1.00 93.19 108 TYR A CA 1
ATOM 827 C C . TYR A 1 108 ? 0.892 -13.994 1.254 1.00 93.19 108 TYR A C 1
ATOM 829 O O . TYR A 1 108 ? 0.259 -14.472 0.311 1.00 93.19 108 TYR A O 1
ATOM 837 N N . ARG A 1 109 ? 2.021 -14.553 1.712 1.00 91.00 109 ARG A N 1
ATOM 838 C CA . ARG A 1 109 ? 2.714 -15.698 1.098 1.00 91.00 109 ARG A CA 1
ATOM 839 C C . ARG A 1 109 ? 3.024 -15.457 -0.382 1.00 91.00 109 ARG A C 1
ATOM 841 O O . ARG A 1 109 ? 2.855 -16.354 -1.202 1.00 91.00 109 ARG A O 1
ATOM 848 N N . LEU A 1 110 ? 3.402 -14.231 -0.722 1.00 86.12 110 LEU A N 1
ATOM 849 C CA . LEU A 1 110 ? 3.752 -13.849 -2.085 1.00 86.12 110 LEU A CA 1
ATOM 850 C C . LEU A 1 110 ? 5.128 -14.386 -2.398 1.00 86.12 110 LEU A C 1
ATOM 852 O O . LEU A 1 110 ? 6.024 -14.220 -1.578 1.00 86.12 110 LEU A O 1
ATOM 856 N N . TRP A 1 111 ? 5.251 -14.977 -3.585 1.00 77.00 111 TRP A N 1
ATOM 857 C CA . TRP A 1 111 ? 6.470 -15.602 -4.088 1.00 77.00 111 TRP A CA 1
ATOM 858 C C . TRP A 1 111 ? 7.006 -16.663 -3.112 1.00 77.00 111 TRP A C 1
ATOM 860 O O . TRP A 1 111 ? 7.509 -16.377 -2.032 1.00 77.00 111 TRP A O 1
ATOM 870 N N . THR A 1 112 ? 6.890 -17.940 -3.469 1.00 56.56 112 THR A N 1
ATOM 871 C CA . THR A 1 112 ? 7.566 -18.994 -2.703 1.00 56.56 112 THR A CA 1
ATOM 872 C C . THR A 1 112 ? 9.070 -18.714 -2.701 1.00 56.56 112 THR A C 1
ATOM 874 O O . THR A 1 112 ? 9.693 -18.840 -3.757 1.00 56.56 112 THR A O 1
ATOM 877 N N . LEU A 1 113 ? 9.600 -18.286 -1.548 1.00 46.97 113 LEU A N 1
ATOM 878 C CA . LEU A 1 113 ? 11.034 -18.187 -1.261 1.00 46.97 113 LEU A CA 1
ATOM 879 C C . LEU A 1 113 ? 11.723 -19.544 -1.444 1.00 46.97 113 LEU A C 1
ATOM 881 O O . LEU A 1 113 ? 11.107 -20.569 -1.060 1.00 46.97 113 LEU A O 1
#

Secondary structure (DSSP, 8-state):
---HHHHHHHHHHHHHHHH-TTS-HHHHHHHHHTT-TT-----B-TTSSSSBTTSTTSHHHHHHHHHH-TTS---GGGGS-TTS--SHHHHHHHHHHHHHHHHHHHHHT-S--